Protein AF-A0A970F6S5-F1 (afdb_monomer_lite)

Sequence (132 aa):
LLVSDNPSPDVAWKLWPICVNLSLSCEIILKLFFEIDKGKMAHGHLLYKDLFNKLSNDSQKKISDKMLVLVNNGSSTDYTYDNFINDLKKSENTFSYERYSFEVVPGNGHGLNVAFLFSFAEALISLYKELK

Foldseek 3Di:
DPDPLDDDPVCVLVCLVVLLVLLVLLQVLLQVLQCVQPVDGFDDSQNCPRGLVPGDPVSNCQLLVLLQCQVVVVDPDRQDSVNLNVLSNLSRVSNVPPVPPNDDDPPPPRSHDSVSSVSSSVSSVVVVVVVD

Structure (mmCIF, N/CA/C/O backbone):
data_AF-A0A970F6S5-F1
#
_entry.id   AF-A0A970F6S5-F1
#
loop_
_atom_site.group_PDB
_atom_site.id
_atom_site.type_symbol
_atom_site.label_atom_id
_atom_site.label_alt_id
_atom_site.label_comp_id
_atom_site.label_asym_id
_atom_site.label_entity_id
_atom_site.label_seq_id
_atom_site.pdbx_PDB_ins_code
_atom_site.Cartn_x
_atom_site.Cartn_y
_atom_site.Cartn_z
_atom_site.occupancy
_atom_site.B_iso_or_equiv
_atom_site.auth_seq_id
_atom_site.auth_comp_id
_atom_site.auth_asym_id
_atom_site.auth_atom_id
_atom_site.pdbx_PDB_model_num
ATOM 1 N N . LEU A 1 1 ? 18.130 2.436 -3.379 1.00 33.66 1 LEU A N 1
ATOM 2 C CA . LEU A 1 1 ? 18.545 1.919 -4.704 1.00 33.66 1 LEU A CA 1
ATOM 3 C C . LEU A 1 1 ? 17.720 2.648 -5.749 1.00 33.66 1 LEU A C 1
ATOM 5 O O . LEU A 1 1 ? 16.563 2.301 -5.939 1.00 33.66 1 LEU A O 1
ATOM 9 N N . LEU A 1 2 ? 18.275 3.706 -6.340 1.00 26.66 2 LEU A N 1
ATOM 10 C CA . LEU A 1 2 ? 17.664 4.352 -7.500 1.00 26.66 2 LEU A CA 1
ATOM 11 C C . LEU A 1 2 ? 17.845 3.388 -8.673 1.00 26.66 2 LEU A C 1
ATOM 13 O O . LEU A 1 2 ? 18.945 3.247 -9.201 1.00 26.66 2 LEU A O 1
ATOM 17 N N . VAL A 1 3 ? 16.799 2.630 -8.986 1.00 37.22 3 VAL A N 1
ATOM 18 C CA . VAL A 1 3 ? 16.757 1.836 -10.212 1.00 37.22 3 VAL A CA 1
ATOM 19 C C . VAL A 1 3 ? 16.547 2.848 -11.330 1.00 37.22 3 VAL A C 1
ATOM 21 O O . VAL A 1 3 ? 15.589 3.613 -11.274 1.00 37.22 3 VAL A O 1
ATOM 24 N N . SER A 1 4 ? 17.479 2.912 -12.283 1.00 38.56 4 SER A N 1
ATOM 25 C CA . SER A 1 4 ? 17.330 3.740 -13.480 1.00 38.56 4 SER A CA 1
ATOM 26 C C . SER A 1 4 ? 15.979 3.458 -14.132 1.00 38.56 4 SER A C 1
ATOM 28 O O . SER A 1 4 ? 15.562 2.302 -14.156 1.00 38.56 4 SER A O 1
ATOM 30 N N . ASP A 1 5 ? 15.335 4.477 -14.708 1.00 46.44 5 ASP A N 1
ATOM 31 C CA . ASP A 1 5 ? 13.995 4.378 -15.317 1.00 46.44 5 ASP A CA 1
ATOM 32 C C . ASP A 1 5 ? 13.857 3.274 -16.389 1.00 46.44 5 ASP A C 1
A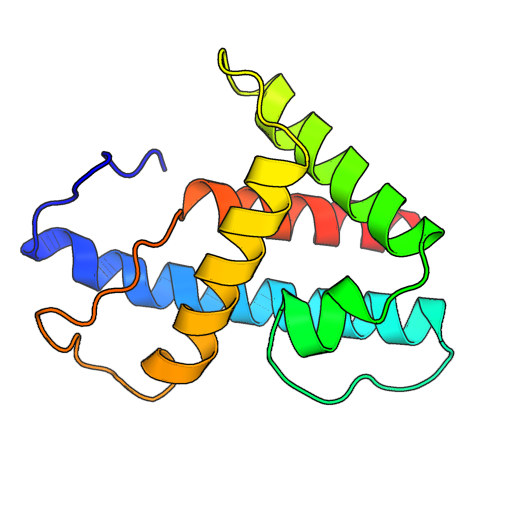TOM 34 O O . ASP A 1 5 ? 12.749 2.934 -16.784 1.00 46.44 5 ASP A O 1
ATOM 38 N N . ASN A 1 6 ? 14.970 2.672 -16.821 1.00 49.38 6 ASN A N 1
ATOM 39 C CA . ASN A 1 6 ? 15.024 1.368 -17.475 1.00 49.38 6 ASN A CA 1
ATOM 40 C C . ASN A 1 6 ? 16.307 0.619 -17.056 1.00 49.38 6 ASN A C 1
ATOM 42 O O . ASN A 1 6 ? 17.388 0.962 -17.545 1.00 49.38 6 ASN A O 1
ATOM 46 N N . PRO A 1 7 ? 16.264 -0.373 -16.147 1.00 52.53 7 PRO A N 1
ATOM 47 C CA . PRO A 1 7 ? 17.396 -1.276 -15.952 1.00 52.53 7 PRO A CA 1
ATOM 48 C C . PRO A 1 7 ? 17.582 -2.136 -17.211 1.00 52.53 7 PRO A C 1
ATOM 50 O O . PRO A 1 7 ? 16.601 -2.489 -17.869 1.00 52.53 7 PRO A O 1
ATOM 53 N N . SER A 1 8 ? 18.825 -2.499 -17.559 1.00 55.00 8 SER A N 1
ATOM 54 C CA . SER A 1 8 ? 19.031 -3.470 -18.642 1.00 55.00 8 SER A CA 1
ATOM 55 C C . SER A 1 8 ? 18.286 -4.775 -18.307 1.00 55.00 8 SER A C 1
ATOM 57 O O . SER A 1 8 ? 18.178 -5.122 -17.121 1.00 55.00 8 SER A O 1
ATOM 59 N N . PRO A 1 9 ? 17.766 -5.516 -19.305 1.00 56.91 9 PRO A N 1
ATOM 60 C CA . PRO A 1 9 ? 17.010 -6.751 -19.069 1.00 56.91 9 PRO A CA 1
ATOM 61 C C . PRO A 1 9 ? 17.740 -7.738 -18.142 1.00 56.91 9 PRO A C 1
ATOM 63 O O . PRO A 1 9 ? 17.120 -8.380 -17.296 1.00 56.91 9 PRO A O 1
ATOM 66 N N . ASP A 1 10 ? 19.072 -7.766 -18.223 1.00 57.75 10 ASP A N 1
ATOM 67 C CA . ASP A 1 10 ? 19.973 -8.633 -17.450 1.00 57.75 10 ASP A CA 1
ATOM 68 C C . ASP A 1 10 ? 20.035 -8.298 -15.943 1.00 57.75 10 ASP A C 1
ATOM 70 O O . ASP A 1 10 ? 20.515 -9.101 -15.133 1.00 57.75 10 ASP A O 1
ATOM 74 N N . VAL A 1 11 ? 19.569 -7.106 -15.557 1.00 59.94 11 VAL A N 1
ATOM 75 C CA . VAL A 1 11 ? 19.510 -6.604 -14.174 1.00 59.94 11 VAL A CA 1
ATOM 76 C C . VAL A 1 11 ? 18.066 -6.522 -13.676 1.00 59.94 11 VAL A C 1
ATOM 78 O O . VAL A 1 11 ? 17.819 -6.756 -12.493 1.00 59.94 11 VAL A O 1
ATOM 81 N N . ALA A 1 12 ? 17.108 -6.254 -14.567 1.00 61.94 12 ALA A N 1
ATOM 82 C CA . ALA A 1 12 ? 15.692 -6.104 -14.239 1.00 61.94 12 ALA A CA 1
ATOM 83 C C . ALA A 1 12 ? 15.114 -7.329 -13.507 1.00 61.94 12 ALA A C 1
ATOM 85 O O . ALA A 1 12 ? 14.454 -7.181 -12.478 1.00 61.94 12 ALA A O 1
ATOM 86 N N . TRP A 1 13 ? 15.434 -8.545 -13.969 1.00 61.03 13 TRP A N 1
ATOM 87 C CA . TRP A 1 13 ? 14.929 -9.782 -13.355 1.00 61.03 13 TRP A CA 1
ATOM 88 C C . TRP A 1 13 ? 15.432 -9.992 -11.916 1.00 61.03 13 TRP A C 1
ATOM 90 O O . TRP A 1 13 ? 14.739 -10.592 -11.098 1.00 61.03 13 TRP A O 1
ATOM 100 N N . LYS A 1 14 ? 16.609 -9.454 -11.560 1.00 66.19 14 LYS A N 1
ATOM 101 C CA . LYS A 1 14 ? 17.187 -9.575 -10.207 1.00 66.19 14 LYS A CA 1
ATOM 102 C C . LYS A 1 14 ? 16.475 -8.700 -9.178 1.00 66.19 14 LYS A C 1
ATOM 104 O O . LYS A 1 14 ? 16.576 -8.959 -7.981 1.00 66.19 14 LYS A O 1
ATOM 109 N N . LEU A 1 15 ? 15.769 -7.663 -9.628 1.00 68.75 15 LEU A N 1
ATOM 110 C CA . LEU A 1 15 ? 14.982 -6.781 -8.764 1.00 68.75 15 LEU A CA 1
ATOM 111 C C . LEU A 1 15 ? 13.610 -7.381 -8.435 1.00 68.75 15 LEU A C 1
ATOM 113 O O . LEU A 1 15 ? 12.999 -7.002 -7.438 1.00 68.75 15 LEU A O 1
ATOM 117 N N . TRP A 1 16 ? 13.155 -8.360 -9.218 1.00 70.19 16 TRP A N 1
ATOM 118 C CA . TRP A 1 16 ? 11.835 -8.968 -9.077 1.00 70.19 16 TRP A CA 1
ATOM 119 C C . TRP A 1 16 ? 11.593 -9.621 -7.711 1.00 70.19 16 TRP A C 1
ATOM 121 O O . TRP A 1 16 ? 10.591 -9.287 -7.074 1.00 70.19 16 TRP A O 1
ATOM 131 N N . PRO A 1 17 ? 12.515 -10.451 -7.171 1.00 73.00 17 PRO A N 1
ATOM 132 C CA . PRO A 1 17 ? 12.343 -11.021 -5.835 1.00 73.00 17 PRO A CA 1
ATOM 133 C C . PRO A 1 17 ? 12.231 -9.951 -4.742 1.00 73.00 17 PRO A C 1
ATOM 135 O O . PRO A 1 17 ? 11.478 -10.113 -3.784 1.00 73.00 17 PRO A O 1
ATOM 138 N N . ILE A 1 18 ? 12.950 -8.831 -4.891 1.00 75.38 18 ILE A N 1
ATOM 139 C CA . ILE A 1 18 ? 12.884 -7.706 -3.951 1.00 75.38 18 ILE A CA 1
ATOM 140 C C . ILE A 1 18 ? 11.498 -7.064 -4.012 1.00 75.38 18 ILE A C 1
ATOM 142 O O . ILE A 1 18 ? 10.881 -6.847 -2.971 1.00 75.38 18 ILE A O 1
ATOM 146 N N . CYS A 1 19 ? 10.974 -6.805 -5.210 1.00 74.31 19 CYS A N 1
ATOM 147 C CA . CYS A 1 19 ? 9.643 -6.230 -5.373 1.00 74.31 19 CYS A CA 1
ATOM 148 C C . CYS A 1 19 ? 8.535 -7.137 -4.837 1.00 74.31 19 CYS A C 1
ATOM 150 O O . CYS A 1 19 ? 7.618 -6.643 -4.180 1.00 74.31 19 CYS A O 1
ATOM 152 N N . VAL A 1 20 ? 8.623 -8.449 -5.076 1.00 76.19 20 VAL A N 1
ATOM 153 C CA . VAL A 1 20 ? 7.667 -9.430 -4.540 1.00 76.19 20 VAL A CA 1
ATOM 154 C C . VAL A 1 20 ? 7.706 -9.431 -3.012 1.00 76.19 20 VAL A C 1
ATOM 156 O O . VAL A 1 20 ? 6.657 -9.332 -2.377 1.00 76.19 20 VAL A O 1
ATOM 159 N N . ASN A 1 21 ? 8.898 -9.454 -2.409 1.00 80.12 21 ASN A N 1
ATOM 160 C CA . ASN A 1 21 ? 9.052 -9.415 -0.953 1.00 80.12 21 ASN A CA 1
ATOM 161 C C . ASN A 1 21 ? 8.544 -8.103 -0.338 1.00 80.12 21 ASN A C 1
ATOM 163 O O . ASN A 1 21 ? 7.881 -8.125 0.702 1.00 80.12 21 ASN A O 1
ATOM 167 N N . LEU A 1 22 ? 8.821 -6.961 -0.973 1.00 81.69 22 LEU A N 1
ATOM 168 C CA . LEU A 1 22 ? 8.310 -5.663 -0.525 1.00 81.69 22 LEU A CA 1
ATOM 169 C C . LEU A 1 22 ? 6.785 -5.601 -0.636 1.00 81.69 22 LEU A C 1
ATOM 171 O O . LEU A 1 22 ? 6.127 -5.164 0.305 1.00 81.69 22 LEU A O 1
ATOM 175 N N . SER A 1 23 ? 6.218 -6.094 -1.738 1.00 83.19 23 SER A N 1
ATOM 176 C CA . SER A 1 23 ? 4.766 -6.133 -1.943 1.00 83.19 23 SER A CA 1
ATOM 177 C C . SER A 1 23 ? 4.079 -7.026 -0.907 1.00 83.19 23 SER A C 1
ATOM 179 O O . SER A 1 23 ? 3.108 -6.595 -0.290 1.00 83.19 23 SER A O 1
ATOM 181 N N . LEU A 1 24 ? 4.631 -8.216 -0.631 1.00 84.38 24 LEU A N 1
ATOM 182 C CA . LEU A 1 24 ? 4.153 -9.096 0.443 1.00 84.38 24 LEU A CA 1
ATOM 183 C C . LEU A 1 24 ? 4.220 -8.409 1.811 1.00 84.38 24 LEU A C 1
ATOM 185 O O . LEU A 1 24 ? 3.288 -8.505 2.606 1.00 84.38 24 LEU A O 1
ATOM 189 N N . SER A 1 25 ? 5.315 -7.703 2.092 1.00 87.06 25 SER A N 1
ATOM 190 C CA . SER A 1 25 ? 5.474 -6.976 3.355 1.00 87.06 25 SER A CA 1
ATOM 191 C C . SER A 1 25 ? 4.407 -5.887 3.499 1.00 87.06 25 SER A C 1
ATOM 193 O O . SER A 1 25 ? 3.778 -5.777 4.552 1.00 87.06 25 SER A O 1
ATOM 195 N N . CYS A 1 26 ? 4.142 -5.132 2.429 1.00 90.69 26 CYS A N 1
ATOM 196 C CA . CYS A 1 26 ? 3.076 -4.132 2.395 1.00 90.69 26 CYS A CA 1
ATOM 197 C C . CYS A 1 26 ? 1.693 -4.768 2.595 1.00 90.69 26 CYS A C 1
ATOM 199 O O . CYS A 1 26 ? 0.894 -4.237 3.362 1.00 90.69 26 CYS A O 1
ATOM 201 N N . GLU A 1 27 ? 1.421 -5.915 1.962 1.00 90.88 27 GLU A N 1
ATOM 202 C CA . GLU A 1 27 ? 0.172 -6.668 2.136 1.00 90.88 27 GLU A CA 1
ATOM 203 C C . GLU A 1 27 ? -0.050 -7.027 3.609 1.00 90.88 27 GLU A C 1
ATOM 205 O O . GLU A 1 27 ? -1.099 -6.712 4.171 1.00 90.88 27 GLU A O 1
ATOM 210 N N . ILE A 1 28 ? 0.942 -7.654 4.248 1.00 90.75 28 ILE A N 1
ATOM 211 C CA . ILE A 1 28 ? 0.849 -8.090 5.646 1.00 90.75 28 ILE A CA 1
ATOM 212 C C . ILE A 1 28 ? 0.571 -6.895 6.558 1.00 90.75 28 ILE A C 1
ATOM 214 O O . ILE A 1 28 ? -0.334 -6.957 7.390 1.00 90.75 28 ILE A O 1
ATOM 218 N N . ILE A 1 29 ? 1.302 -5.791 6.394 1.00 90.94 29 ILE A N 1
ATOM 219 C CA . ILE A 1 29 ? 1.127 -4.632 7.273 1.00 90.94 29 ILE A CA 1
ATOM 220 C C . ILE A 1 29 ? -0.215 -3.936 7.011 1.00 90.94 29 ILE A C 1
ATOM 222 O O . ILE A 1 29 ? -0.898 -3.571 7.965 1.00 90.94 29 ILE A O 1
ATOM 226 N N . LEU A 1 30 ? -0.661 -3.811 5.757 1.00 93.44 30 LEU A N 1
ATOM 227 C CA . LEU A 1 30 ? -1.993 -3.274 5.450 1.00 93.44 30 LEU A CA 1
ATOM 228 C C . LEU A 1 30 ? -3.115 -4.119 6.063 1.00 93.44 30 LEU A C 1
ATOM 230 O O . LEU A 1 30 ? -4.111 -3.564 6.523 1.00 93.44 30 LEU A O 1
ATOM 234 N N . LYS A 1 31 ? -2.959 -5.447 6.116 1.00 94.06 31 LYS A N 1
ATOM 235 C CA . LYS A 1 31 ? -3.910 -6.326 6.813 1.00 94.06 31 LYS A CA 1
ATOM 236 C C . LYS A 1 31 ? -3.948 -6.053 8.315 1.00 94.06 31 LYS A C 1
ATOM 238 O O . LYS A 1 31 ? -5.038 -6.037 8.878 1.00 94.06 31 LYS A O 1
ATOM 243 N N . LEU A 1 32 ? -2.801 -5.777 8.939 1.00 92.25 32 LEU A N 1
ATOM 244 C CA . LEU A 1 32 ? -2.746 -5.362 10.346 1.00 92.25 32 LEU A CA 1
ATOM 245 C C . LEU A 1 32 ? -3.451 -4.017 10.560 1.00 92.25 32 LEU A C 1
ATOM 247 O O . LEU A 1 32 ? -4.260 -3.895 11.475 1.00 92.25 32 LEU A O 1
ATOM 251 N N . PHE A 1 33 ? -3.214 -3.025 9.693 1.00 91.38 33 PHE A N 1
ATOM 252 C CA . PHE A 1 33 ? -3.947 -1.753 9.739 1.00 91.38 33 PHE A CA 1
ATOM 253 C C . PHE A 1 33 ? -5.450 -1.953 9.599 1.00 91.38 33 PHE A C 1
ATOM 255 O O . PHE A 1 33 ? -6.221 -1.328 10.318 1.00 91.38 33 PHE A O 1
ATOM 262 N N . PHE A 1 34 ? -5.874 -2.831 8.694 1.00 93.06 34 PHE A N 1
ATOM 263 C CA . PHE A 1 34 ? -7.283 -3.141 8.508 1.00 93.06 34 PHE A CA 1
ATOM 264 C C . PHE 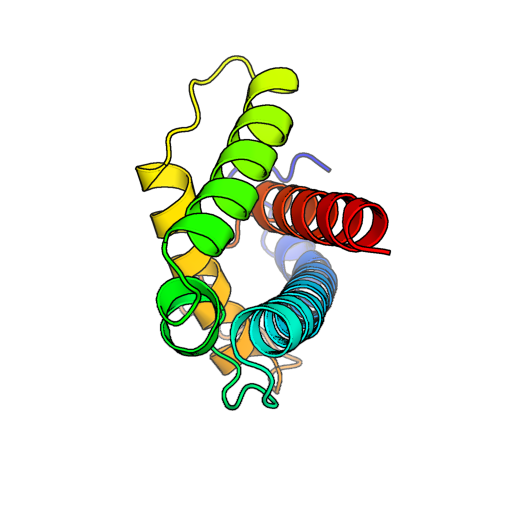A 1 34 ? -7.896 -3.786 9.750 1.00 93.06 34 PHE A C 1
ATOM 266 O O . PHE A 1 34 ? -9.010 -3.436 10.131 1.00 93.06 34 PHE A O 1
ATOM 273 N N . GLU A 1 35 ? -7.178 -4.700 10.398 1.00 91.56 35 GLU A N 1
ATOM 274 C CA . GLU A 1 35 ? -7.632 -5.321 11.638 1.00 91.56 35 GLU A CA 1
ATOM 275 C C . GLU A 1 35 ? -7.745 -4.303 12.776 1.00 91.56 35 GLU A C 1
ATOM 277 O O . GLU A 1 35 ? -8.761 -4.290 13.466 1.00 91.56 35 GLU A O 1
ATOM 282 N N . ILE A 1 36 ? -6.779 -3.391 12.910 1.00 89.12 36 ILE A N 1
ATOM 283 C CA . ILE A 1 36 ? -6.846 -2.272 13.864 1.00 89.12 36 ILE A CA 1
ATOM 284 C C . ILE A 1 36 ? -8.042 -1.357 13.552 1.00 89.12 36 ILE A C 1
ATOM 286 O O . ILE A 1 36 ? -8.768 -0.954 14.457 1.00 89.12 36 ILE A O 1
ATOM 290 N N . ASP A 1 37 ? -8.271 -1.045 12.275 1.00 90.12 37 ASP A N 1
ATOM 291 C CA . ASP A 1 37 ? -9.314 -0.118 11.821 1.00 90.12 37 ASP A CA 1
ATOM 292 C C . ASP A 1 37 ? -10.733 -0.700 11.923 1.00 90.12 37 ASP A C 1
ATOM 294 O O . ASP A 1 37 ? -11.693 0.031 12.165 1.00 90.12 37 ASP A O 1
ATOM 298 N N . LYS A 1 38 ? -10.891 -2.010 11.697 1.00 89.44 38 LYS A N 1
ATOM 299 C CA . LYS A 1 38 ? -12.200 -2.676 11.562 1.00 89.44 38 LYS A CA 1
ATOM 300 C C . LYS A 1 38 ? -12.498 -3.718 12.639 1.00 89.44 38 LYS A C 1
ATOM 302 O O . LYS A 1 38 ? -13.615 -4.234 12.659 1.00 89.44 38 LYS A O 1
ATOM 307 N N . GLY A 1 39 ? -11.528 -4.079 13.474 1.00 90.12 39 GLY A N 1
ATOM 308 C CA . GLY A 1 39 ? -11.655 -5.132 14.487 1.00 90.12 39 GLY A CA 1
ATOM 309 C C . GLY A 1 39 ? -11.829 -6.544 13.916 1.00 90.12 39 GLY A C 1
ATOM 310 O O . GLY A 1 39 ? -12.341 -7.423 14.605 1.00 90.12 39 GLY A O 1
ATOM 311 N N . LYS A 1 40 ? -11.474 -6.770 12.644 1.00 90.44 40 LYS A N 1
ATOM 312 C CA . LYS A 1 40 ? -11.587 -8.079 11.983 1.00 90.44 40 LYS A CA 1
ATOM 313 C C . LYS A 1 40 ? -10.471 -8.302 10.974 1.00 90.44 40 LYS A C 1
ATOM 315 O O . LYS A 1 40 ? -9.995 -7.356 10.350 1.00 90.44 40 LYS A O 1
ATOM 320 N N . MET A 1 41 ? -10.133 -9.568 10.753 1.00 87.81 41 MET A N 1
ATOM 321 C CA . MET A 1 41 ? -9.114 -9.965 9.787 1.00 87.81 41 MET A CA 1
ATOM 322 C C . MET A 1 41 ? -9.482 -9.519 8.362 1.00 87.81 41 MET A C 1
ATOM 324 O O . MET A 1 41 ? -10.619 -9.678 7.907 1.00 87.81 41 MET A O 1
ATOM 328 N N . ALA A 1 42 ? -8.506 -8.969 7.643 1.00 89.56 42 ALA A N 1
ATOM 329 C CA . ALA A 1 42 ? -8.644 -8.625 6.234 1.00 89.56 42 ALA A CA 1
ATOM 330 C C . ALA A 1 42 ? -8.536 -9.859 5.324 1.00 89.56 42 ALA A C 1
ATOM 332 O O . ALA A 1 42 ? -7.668 -10.715 5.505 1.00 89.56 42 ALA A O 1
ATOM 333 N N . HIS A 1 43 ? -9.363 -9.895 4.277 1.00 85.00 43 HIS A N 1
ATOM 334 C CA . HIS A 1 43 ? -9.307 -10.897 3.211 1.00 85.00 43 HIS A CA 1
ATOM 335 C C . HIS A 1 43 ? -8.924 -10.250 1.874 1.00 85.00 43 HIS A C 1
ATOM 337 O O . HIS A 1 43 ? -9.311 -9.114 1.600 1.00 85.00 43 HIS A O 1
ATOM 343 N N . GLY A 1 44 ? -8.200 -10.997 1.036 1.00 85.44 44 GLY A N 1
ATOM 344 C CA . GLY A 1 44 ? -7.651 -10.522 -0.240 1.00 85.44 44 GLY A CA 1
ATOM 345 C C . GLY A 1 44 ? -6.138 -10.298 -0.189 1.00 85.44 44 GLY A C 1
ATOM 346 O O . GLY A 1 44 ? -5.514 -10.450 0.863 1.00 85.44 44 GLY A O 1
ATOM 347 N N . HIS A 1 45 ? -5.547 -9.998 -1.343 1.00 84.25 45 HIS A N 1
ATOM 348 C CA . HIS A 1 45 ? -4.101 -9.761 -1.513 1.00 84.25 45 HIS A CA 1
ATOM 349 C C . HIS A 1 45 ? -3.804 -8.522 -2.373 1.00 84.25 45 HIS A C 1
ATOM 351 O O . HIS A 1 45 ? -2.650 -8.153 -2.570 1.00 84.25 45 HIS A O 1
ATOM 357 N N . LEU A 1 46 ? -4.848 -7.873 -2.889 1.00 88.12 46 LEU A N 1
ATOM 358 C CA . LEU A 1 46 ? -4.738 -6.700 -3.739 1.00 88.12 46 LEU A CA 1
ATOM 359 C C . LEU A 1 46 ? -4.522 -5.443 -2.878 1.00 88.12 46 LEU A C 1
ATOM 361 O O . LEU A 1 46 ? -5.408 -5.048 -2.113 1.00 88.12 46 LEU A O 1
ATOM 365 N N . LEU A 1 47 ? -3.328 -4.842 -2.974 1.00 90.31 47 LEU A N 1
ATOM 366 C CA . LEU A 1 47 ? -2.874 -3.756 -2.091 1.00 90.31 47 LEU A CA 1
ATOM 367 C C . LEU A 1 47 ? -3.831 -2.556 -2.064 1.00 90.31 47 LEU A C 1
ATOM 369 O O . LEU A 1 47 ? -4.106 -2.015 -0.993 1.00 90.31 47 LEU A O 1
ATOM 373 N N . TYR A 1 48 ? -4.360 -2.148 -3.215 1.00 93.44 48 TYR A N 1
ATOM 374 C CA . TYR A 1 48 ? -5.328 -1.065 -3.326 1.00 93.44 48 TYR A CA 1
ATOM 375 C C . TYR A 1 48 ? -6.761 -1.571 -3.152 1.00 93.44 48 TYR A C 1
ATOM 377 O O . TYR A 1 48 ? -7.452 -1.157 -2.219 1.00 93.44 48 TYR A O 1
ATOM 385 N N . LYS A 1 49 ? -7.226 -2.449 -4.046 1.00 91.75 49 LYS A N 1
ATOM 386 C CA . LYS A 1 49 ? -8.646 -2.801 -4.183 1.00 91.75 49 LYS A CA 1
ATOM 387 C C . LYS A 1 49 ? -9.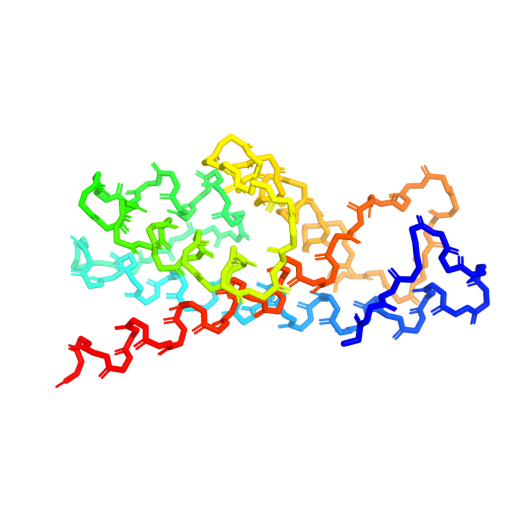180 -3.566 -2.977 1.00 91.75 49 LYS A C 1
ATOM 389 O O . LYS A 1 49 ? -10.316 -3.326 -2.559 1.00 91.75 49 LYS A O 1
ATOM 394 N N . ASP A 1 50 ? -8.384 -4.481 -2.428 1.00 91.12 50 ASP A N 1
ATOM 395 C CA . ASP A 1 50 ? -8.822 -5.330 -1.323 1.00 91.12 50 ASP A CA 1
ATOM 396 C C . ASP A 1 50 ? -8.447 -4.805 0.051 1.00 91.12 50 ASP A C 1
ATOM 398 O O . ASP A 1 50 ? -9.174 -5.100 1.001 1.00 91.12 50 ASP A O 1
ATOM 402 N N . LEU A 1 51 ? -7.355 -4.048 0.151 1.00 93.81 51 LEU A N 1
ATOM 403 C CA . LEU A 1 51 ? -6.796 -3.617 1.426 1.00 93.81 51 LEU A CA 1
ATOM 404 C C . LEU A 1 51 ? -6.952 -2.107 1.632 1.00 93.81 51 LEU A C 1
ATOM 406 O O . LEU A 1 51 ? -7.850 -1.693 2.365 1.00 93.81 51 LEU A O 1
ATOM 410 N N . PHE A 1 52 ? -6.135 -1.279 0.976 1.00 95.38 52 PHE A N 1
ATOM 411 C CA . PHE A 1 52 ? -6.077 0.163 1.245 1.00 95.38 52 PHE A CA 1
ATOM 412 C C . PHE A 1 52 ? -7.430 0.866 1.066 1.00 95.38 52 PHE A C 1
ATOM 414 O O . PHE A 1 52 ? -7.887 1.563 1.968 1.00 95.38 52 PHE A O 1
ATOM 421 N N . ASN A 1 53 ? -8.125 0.627 -0.050 1.00 95.69 53 ASN A N 1
ATOM 422 C CA . ASN A 1 53 ? -9.392 1.292 -0.370 1.00 95.69 53 ASN A CA 1
ATOM 423 C C . ASN A 1 53 ? -10.558 0.874 0.550 1.00 95.69 53 ASN A C 1
ATOM 425 O O . ASN A 1 53 ? -11.619 1.493 0.522 1.00 95.69 53 ASN A O 1
ATOM 429 N N . LYS A 1 54 ? -10.394 -0.189 1.351 1.00 95.38 54 LYS A N 1
ATOM 430 C CA . LYS A 1 54 ? -11.405 -0.649 2.320 1.00 95.38 54 LYS A CA 1
ATOM 431 C C . LYS A 1 54 ? -11.143 -0.154 3.750 1.00 95.38 54 LYS A C 1
ATOM 433 O O . LYS A 1 54 ? -11.975 -0.388 4.633 1.00 95.38 54 LYS A O 1
ATOM 438 N N . LEU A 1 55 ? -10.016 0.517 3.995 1.00 94.75 55 LEU A N 1
ATOM 439 C CA . LEU A 1 55 ? -9.735 1.195 5.263 1.00 94.75 55 LEU A CA 1
ATOM 440 C C . LEU A 1 55 ? -10.669 2.402 5.453 1.00 94.75 55 LEU A C 1
ATOM 442 O O . LEU A 1 55 ? -11.256 2.905 4.495 1.00 94.75 55 LEU A O 1
ATOM 446 N N . SER A 1 56 ? -10.832 2.880 6.687 1.00 95.00 56 SER A N 1
ATOM 447 C CA . SER A 1 56 ? -11.494 4.164 6.950 1.00 95.00 56 SER A CA 1
ATOM 448 C C . SER A 1 56 ? -10.750 5.327 6.285 1.00 95.00 56 SER A C 1
ATOM 450 O O . SER A 1 56 ? -9.546 5.244 6.037 1.00 95.00 56 SER A O 1
ATOM 452 N N . ASN A 1 57 ? -11.458 6.431 6.034 1.00 95.25 57 ASN A N 1
ATOM 453 C CA . ASN A 1 57 ? -10.853 7.637 5.462 1.00 95.25 57 ASN A CA 1
ATOM 454 C C . ASN A 1 57 ? -9.689 8.155 6.322 1.00 95.25 57 ASN A C 1
ATOM 456 O O . ASN A 1 57 ? -8.675 8.581 5.778 1.00 95.25 57 ASN A O 1
ATOM 460 N N . ASP A 1 58 ? -9.798 8.058 7.649 1.00 94.06 58 ASP A N 1
ATOM 461 C CA . ASP A 1 58 ? -8.746 8.480 8.577 1.00 94.06 58 ASP A CA 1
ATOM 462 C C . ASP A 1 58 ? -7.490 7.616 8.447 1.00 94.06 58 ASP A C 1
ATOM 464 O O . ASP A 1 58 ? -6.377 8.140 8.380 1.00 94.06 58 ASP A O 1
ATOM 468 N N . SER A 1 59 ? -7.654 6.293 8.374 1.00 94.00 59 SER A N 1
ATOM 469 C CA . SER A 1 59 ? -6.541 5.360 8.179 1.00 94.00 59 SER A CA 1
ATOM 470 C C . SER A 1 59 ? -5.886 5.546 6.809 1.00 94.00 59 SER A C 1
ATOM 472 O O . SER A 1 59 ? -4.659 5.614 6.726 1.00 94.00 59 SER A O 1
ATOM 474 N N . GLN A 1 60 ? -6.684 5.713 5.747 1.00 96.25 60 GLN A N 1
ATOM 475 C CA . GLN A 1 60 ? -6.174 6.025 4.406 1.00 96.25 60 GLN A CA 1
ATOM 476 C C . GLN A 1 60 ? -5.356 7.317 4.416 1.00 96.25 60 GLN A C 1
ATOM 478 O O . GLN A 1 60 ? -4.223 7.320 3.938 1.00 96.25 60 GLN A O 1
ATOM 483 N N . LYS A 1 61 ? -5.894 8.379 5.031 1.00 95.44 61 LYS A N 1
ATOM 484 C CA . LYS A 1 61 ? -5.235 9.682 5.139 1.00 95.44 61 LYS A CA 1
ATOM 485 C C . LYS A 1 61 ? -3.921 9.599 5.913 1.00 95.44 61 LYS A C 1
ATOM 487 O O . LYS A 1 61 ? -2.913 10.119 5.452 1.00 95.44 61 LYS A O 1
ATOM 492 N N . LYS A 1 62 ? -3.895 8.925 7.068 1.00 94.25 62 LYS A N 1
ATOM 493 C CA . LYS A 1 62 ? -2.664 8.754 7.865 1.00 94.25 62 LYS A CA 1
ATOM 494 C C . LYS A 1 62 ? -1.562 8.064 7.066 1.00 94.25 62 LYS A C 1
ATOM 496 O O . LYS A 1 62 ? -0.418 8.515 7.077 1.00 94.25 62 LYS A O 1
ATOM 501 N N . ILE A 1 63 ? -1.913 6.982 6.3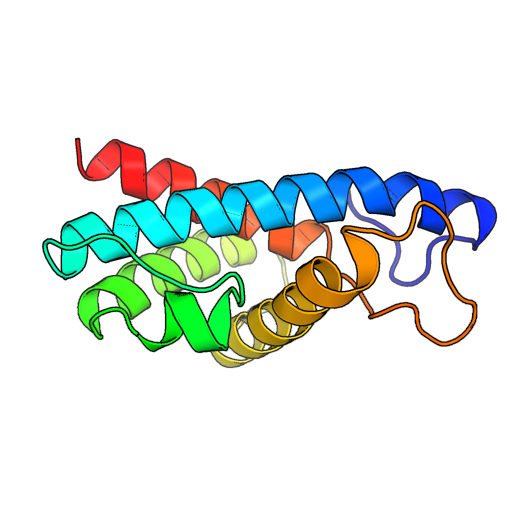71 1.00 95.25 63 ILE A N 1
ATOM 502 C CA . ILE A 1 63 ? -0.974 6.224 5.542 1.00 95.25 63 ILE A CA 1
ATOM 503 C C . ILE A 1 63 ? -0.467 7.086 4.385 1.00 95.25 63 ILE A C 1
ATOM 505 O O . ILE A 1 63 ? 0.746 7.173 4.184 1.00 95.25 63 ILE A O 1
ATOM 509 N N . SER A 1 64 ? -1.366 7.747 3.649 1.00 95.00 64 SER A N 1
ATOM 510 C CA . SER A 1 64 ? -0.969 8.585 2.519 1.00 95.00 64 SER A CA 1
ATOM 511 C C . SER A 1 64 ? -0.113 9.764 2.962 1.00 95.00 64 SER A C 1
ATOM 513 O O . SER A 1 64 ? 0.938 9.982 2.378 1.00 95.00 64 SER A O 1
ATOM 515 N N . ASP A 1 65 ? -0.486 10.476 4.027 1.00 94.31 65 ASP A N 1
ATOM 516 C CA . ASP A 1 65 ? 0.270 11.632 4.522 1.00 94.31 65 ASP A CA 1
ATOM 517 C C . ASP A 1 65 ? 1.705 11.237 4.893 1.00 94.31 65 ASP A C 1
ATOM 519 O O . ASP A 1 65 ? 2.658 11.909 4.498 1.00 94.31 65 ASP A O 1
ATOM 523 N N . LYS A 1 66 ? 1.883 10.110 5.599 1.00 92.56 66 LYS A N 1
ATOM 524 C CA . LYS A 1 66 ? 3.219 9.609 5.953 1.00 92.56 66 LYS A CA 1
ATOM 525 C C . LYS A 1 66 ? 4.040 9.274 4.709 1.00 92.56 66 LYS A C 1
ATOM 527 O O . LYS A 1 66 ? 5.223 9.604 4.657 1.00 92.56 66 LYS A O 1
ATOM 532 N N . MET A 1 67 ? 3.416 8.639 3.719 1.00 91.75 67 MET A N 1
ATOM 533 C CA . MET A 1 67 ? 4.066 8.289 2.459 1.00 91.75 67 MET A CA 1
ATOM 534 C C . MET A 1 67 ? 4.502 9.537 1.681 1.00 91.75 67 MET A C 1
ATOM 536 O O . MET A 1 67 ? 5.653 9.622 1.260 1.00 91.75 67 MET A O 1
ATOM 540 N N . LEU A 1 68 ? 3.621 10.533 1.553 1.00 91.75 68 LEU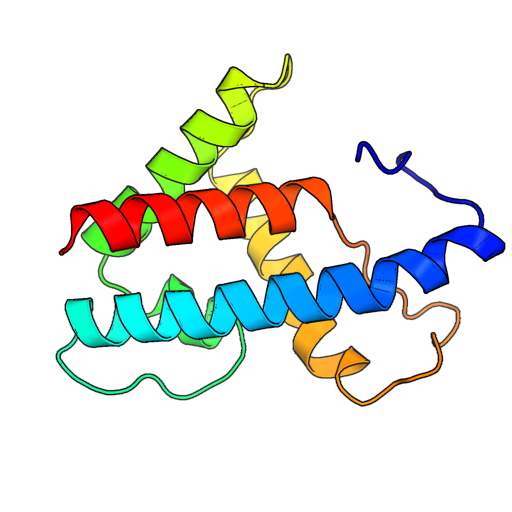 A N 1
ATOM 541 C CA . LEU A 1 68 ? 3.929 11.798 0.883 1.00 91.75 68 LEU A CA 1
ATOM 542 C C . LEU A 1 68 ? 5.092 12.523 1.570 1.00 91.75 68 LEU A C 1
ATOM 544 O O . LEU A 1 68 ? 6.014 12.971 0.894 1.00 91.75 68 LEU A O 1
ATOM 548 N N . VAL A 1 69 ? 5.099 12.581 2.907 1.00 90.75 69 VAL A N 1
ATOM 549 C CA . VAL A 1 69 ? 6.205 13.173 3.679 1.00 90.75 69 VAL A CA 1
ATOM 550 C C . VAL A 1 69 ? 7.521 12.442 3.416 1.00 90.75 69 VAL A C 1
ATOM 552 O O . VAL A 1 69 ? 8.534 13.091 3.168 1.00 90.75 69 VAL A O 1
ATOM 555 N N . LEU A 1 70 ? 7.531 11.107 3.455 1.00 88.00 70 LEU A N 1
ATOM 556 C CA . LEU A 1 70 ? 8.753 10.325 3.246 1.00 88.00 70 LEU A CA 1
ATOM 557 C C . LEU A 1 70 ? 9.318 10.496 1.835 1.00 88.00 70 LEU A C 1
ATOM 559 O O . LEU A 1 70 ? 10.523 10.695 1.687 1.00 88.00 70 LEU A O 1
ATOM 563 N N . VAL A 1 71 ? 8.464 10.452 0.811 1.00 86.25 71 VAL A N 1
ATOM 564 C CA . VAL A 1 71 ? 8.904 10.593 -0.582 1.00 86.25 71 VAL A CA 1
ATOM 565 C C . VAL A 1 71 ? 9.376 12.017 -0.857 1.00 86.25 71 VAL A C 1
ATOM 567 O O . VAL A 1 71 ? 10.476 12.194 -1.374 1.00 86.25 71 VAL A O 1
ATOM 570 N N . ASN A 1 72 ? 8.603 13.033 -0.466 1.00 87.25 72 ASN A N 1
ATOM 571 C CA . ASN A 1 72 ? 8.924 14.428 -0.779 1.00 87.25 72 ASN A CA 1
ATOM 572 C C . ASN A 1 72 ? 10.105 14.973 0.025 1.00 87.25 72 ASN A C 1
ATOM 574 O O . ASN A 1 72 ? 10.876 15.766 -0.504 1.00 87.25 72 ASN A O 1
ATOM 578 N N . ASN A 1 73 ? 10.328 14.514 1.259 1.00 83.25 73 ASN A N 1
ATOM 579 C CA . ASN A 1 73 ? 11.515 14.921 2.019 1.00 83.25 73 ASN A CA 1
ATOM 580 C C . ASN A 1 73 ? 12.832 14.430 1.386 1.00 83.25 73 ASN A C 1
ATOM 582 O O . ASN A 1 73 ? 13.893 14.961 1.709 1.00 83.25 73 ASN A O 1
ATOM 586 N N . GLY A 1 74 ? 12.780 13.423 0.507 1.00 68.06 74 GLY A N 1
ATOM 587 C CA . GLY A 1 74 ? 13.940 12.857 -0.188 1.00 68.06 74 GLY A CA 1
ATOM 588 C C . GLY A 1 74 ? 14.046 13.216 -1.674 1.00 68.06 74 GLY A C 1
ATOM 589 O O . GLY A 1 74 ? 14.925 12.686 -2.352 1.00 68.06 74 GLY A O 1
ATOM 590 N N . SER A 1 75 ? 13.160 14.069 -2.200 1.00 67.94 75 SER A N 1
ATOM 591 C CA . SER A 1 75 ? 12.956 14.278 -3.640 1.00 67.94 75 SER A CA 1
ATOM 592 C C . SER A 1 75 ? 12.801 15.761 -3.990 1.00 67.94 75 SER A C 1
ATOM 594 O O . SER A 1 75 ? 12.238 16.535 -3.226 1.00 67.94 75 SER A O 1
ATOM 596 N N . SER A 1 76 ? 13.269 16.160 -5.177 1.00 64.69 76 SER A N 1
ATOM 597 C CA . SER A 1 76 ? 13.015 17.494 -5.747 1.00 64.69 76 SER A CA 1
ATOM 598 C C . SER A 1 76 ? 11.703 17.589 -6.535 1.00 64.69 76 SER A C 1
ATOM 600 O O . SER A 1 76 ? 11.321 18.682 -6.951 1.00 64.69 76 SER A O 1
ATOM 602 N N . THR A 1 77 ? 11.022 16.466 -6.769 1.00 68.19 77 THR A N 1
ATOM 603 C CA . THR A 1 77 ? 9.704 16.412 -7.412 1.00 68.19 77 THR A CA 1
ATOM 604 C C . THR A 1 77 ? 8.585 16.344 -6.383 1.00 68.19 77 THR A C 1
ATOM 606 O O . THR A 1 77 ? 8.691 15.596 -5.412 1.00 68.19 77 THR A O 1
ATOM 609 N N . ASP A 1 78 ? 7.513 17.095 -6.645 1.00 84.62 78 ASP A N 1
ATOM 610 C CA . ASP A 1 78 ? 6.293 17.131 -5.837 1.00 84.62 78 ASP A CA 1
ATOM 611 C C . ASP A 1 78 ? 5.453 15.870 -6.090 1.00 84.62 78 ASP A C 1
ATOM 613 O O . ASP A 1 78 ? 4.671 15.788 -7.041 1.00 84.62 78 ASP A O 1
ATOM 617 N N . TYR A 1 79 ? 5.692 14.833 -5.288 1.00 88.19 79 TYR A N 1
ATOM 618 C CA . TYR A 1 79 ? 4.937 13.589 -5.327 1.00 88.19 79 TYR A CA 1
ATOM 619 C C . TYR A 1 79 ? 3.570 13.815 -4.682 1.00 88.19 79 TYR A C 1
ATOM 621 O O . TYR A 1 79 ? 3.472 14.154 -3.500 1.00 88.19 79 TYR A O 1
ATOM 629 N N . THR A 1 80 ? 2.509 13.626 -5.464 1.00 94.06 80 THR A N 1
ATOM 630 C CA . THR A 1 80 ? 1.128 13.916 -5.058 1.00 94.06 80 THR A CA 1
ATOM 631 C C . THR A 1 80 ? 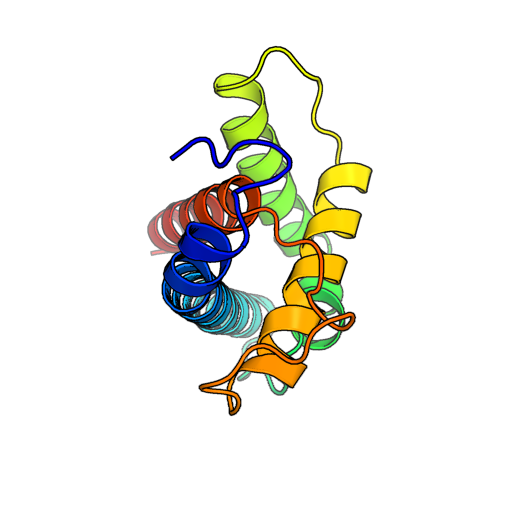0.379 12.665 -4.592 1.00 94.06 80 THR A C 1
ATOM 633 O O . THR A 1 80 ? 0.799 11.528 -4.825 1.00 94.06 80 THR A O 1
ATOM 636 N N . TYR A 1 81 ? -0.794 12.859 -3.981 1.00 93.44 81 TYR A N 1
ATOM 637 C CA . TYR A 1 81 ? -1.702 11.759 -3.638 1.00 93.44 81 TYR A CA 1
ATOM 638 C C . TYR A 1 81 ? -2.119 10.930 -4.865 1.00 93.44 81 TYR A C 1
ATOM 640 O O . TYR A 1 81 ? -2.196 9.704 -4.791 1.00 93.44 81 TYR A O 1
ATOM 648 N N . ASP A 1 82 ? -2.325 11.569 -6.018 1.00 94.81 82 ASP A N 1
ATOM 649 C CA . ASP A 1 82 ? -2.673 10.858 -7.250 1.00 94.81 82 ASP A CA 1
ATOM 650 C C . ASP A 1 82 ? -1.511 9.990 -7.746 1.00 94.81 82 ASP A C 1
ATOM 652 O O . ASP A 1 82 ? -1.732 8.879 -8.237 1.00 94.81 82 ASP A O 1
ATOM 656 N N . ASN A 1 83 ? -0.263 10.444 -7.568 1.00 91.94 83 ASN A N 1
ATOM 657 C CA . ASN A 1 83 ? 0.912 9.612 -7.835 1.00 91.94 83 ASN A CA 1
ATOM 658 C C . ASN A 1 83 ? 0.936 8.389 -6.912 1.00 91.94 83 ASN A C 1
ATOM 660 O O . ASN A 1 83 ? 1.065 7.268 -7.406 1.00 91.94 83 ASN A O 1
ATOM 664 N N . PHE A 1 84 ? 0.710 8.595 -5.610 1.00 93.31 84 PHE A N 1
ATOM 665 C CA . PHE A 1 84 ? 0.613 7.522 -4.618 1.00 93.31 84 PHE A CA 1
ATOM 666 C C . PHE A 1 84 ? -0.428 6.462 -5.006 1.00 93.31 84 PHE A C 1
ATOM 668 O O . PHE A 1 84 ? -0.118 5.270 -5.047 1.00 93.31 84 PHE A O 1
ATOM 675 N N . ILE A 1 85 ? -1.652 6.876 -5.342 1.00 94.38 85 ILE A N 1
ATOM 676 C CA . ILE A 1 85 ? -2.723 5.944 -5.718 1.00 94.38 85 ILE A CA 1
ATOM 677 C C . ILE A 1 85 ? -2.390 5.192 -7.007 1.00 94.38 85 ILE A C 1
ATOM 679 O O . ILE A 1 85 ? -2.655 3.990 -7.104 1.00 94.38 85 ILE A O 1
ATOM 683 N N . ASN A 1 86 ? -1.809 5.869 -7.996 1.00 90.12 86 ASN A N 1
ATOM 684 C CA . ASN A 1 86 ? -1.417 5.232 -9.248 1.00 90.12 86 ASN A CA 1
ATOM 685 C C . ASN A 1 86 ? -0.312 4.190 -9.041 1.00 90.12 86 ASN A C 1
ATOM 687 O O . ASN A 1 86 ? -0.414 3.088 -9.581 1.00 90.12 86 ASN A O 1
ATOM 691 N N . ASP A 1 87 ? 0.706 4.493 -8.241 1.00 88.38 87 ASP A N 1
ATOM 692 C CA . ASP A 1 87 ? 1.801 3.558 -7.968 1.00 88.38 87 ASP A CA 1
ATOM 693 C C . ASP A 1 87 ? 1.357 2.383 -7.087 1.00 88.38 87 ASP A C 1
ATOM 695 O O . ASP A 1 87 ? 1.769 1.243 -7.327 1.00 88.38 87 ASP A O 1
ATOM 699 N N . LEU A 1 88 ? 0.438 2.612 -6.143 1.00 90.25 88 LEU A N 1
ATOM 700 C CA . LEU A 1 88 ? -0.168 1.546 -5.343 1.00 90.25 88 LEU A CA 1
ATOM 701 C C . LEU A 1 88 ? -0.966 0.570 -6.222 1.00 90.25 88 LEU A C 1
ATOM 703 O O . LEU A 1 88 ? -0.811 -0.645 -6.098 1.00 90.25 88 LEU A O 1
ATOM 707 N N . LYS A 1 89 ? -1.769 1.092 -7.159 1.00 88.31 89 LYS A N 1
ATOM 708 C CA . LYS A 1 89 ? -2.512 0.285 -8.145 1.00 88.31 89 LYS A CA 1
ATOM 709 C C . LYS A 1 89 ? -1.591 -0.474 -9.100 1.00 88.31 89 LYS A C 1
ATOM 711 O O . LYS A 1 89 ? -1.888 -1.612 -9.446 1.00 88.31 89 LYS A O 1
ATOM 716 N N . LYS A 1 90 ? -0.475 0.121 -9.531 1.00 81.38 90 LYS A N 1
ATOM 717 C CA . LYS A 1 90 ? 0.526 -0.584 -10.352 1.00 81.38 90 LYS A CA 1
ATOM 718 C C . LYS A 1 90 ? 1.174 -1.732 -9.575 1.00 81.38 90 LYS A C 1
ATOM 720 O O . LYS A 1 90 ? 1.308 -2.826 -10.113 1.00 81.38 90 LYS A O 1
ATOM 725 N N . SER A 1 91 ? 1.514 -1.491 -8.309 1.00 77.75 91 SER A N 1
ATOM 726 C CA . SER A 1 91 ? 2.175 -2.463 -7.427 1.00 77.75 91 SER A CA 1
ATOM 727 C C . SER A 1 91 ? 1.288 -3.659 -7.070 1.00 77.75 91 SER A C 1
ATOM 729 O O . SER A 1 91 ? 1.779 -4.773 -6.907 1.00 77.75 91 SER A O 1
ATOM 731 N N . GLU A 1 92 ? -0.027 -3.449 -6.990 1.00 78.75 92 GLU A N 1
ATOM 732 C CA . GLU A 1 92 ? -1.022 -4.507 -6.786 1.00 78.75 92 GLU A CA 1
ATOM 733 C C . GLU A 1 92 ? -0.914 -5.636 -7.832 1.00 78.75 92 GLU A C 1
ATOM 735 O O . GLU A 1 92 ? -0.983 -6.816 -7.481 1.00 78.75 92 GLU A O 1
ATOM 740 N N . ASN A 1 93 ? -0.671 -5.291 -9.101 1.00 61.09 93 ASN A N 1
ATOM 741 C CA . ASN A 1 93 ? -0.630 -6.267 -10.194 1.00 61.09 93 ASN A CA 1
ATOM 742 C C . ASN A 1 93 ? 0.596 -7.181 -10.126 1.00 61.09 93 ASN A C 1
ATOM 744 O O . ASN A 1 93 ? 0.475 -8.382 -10.374 1.00 61.09 93 ASN A O 1
ATOM 748 N N . THR A 1 94 ? 1.749 -6.652 -9.715 1.00 59.78 94 THR A N 1
ATOM 749 C CA . THR A 1 94 ? 2.987 -7.431 -9.593 1.00 59.78 94 THR A CA 1
ATOM 750 C C . THR A 1 94 ? 2.829 -8.597 -8.632 1.00 59.78 94 THR A C 1
ATOM 752 O O . THR A 1 94 ? 3.287 -9.695 -8.920 1.00 59.78 94 THR A O 1
ATOM 755 N N . PHE A 1 95 ? 2.134 -8.415 -7.511 1.00 57.41 95 PHE A N 1
ATOM 756 C CA . PHE A 1 95 ? 1.976 -9.504 -6.554 1.00 57.41 95 PHE A CA 1
ATOM 757 C C . PHE A 1 95 ? 1.033 -10.609 -7.056 1.00 57.41 95 PHE A C 1
ATOM 759 O O . PHE A 1 95 ? 1.289 -11.791 -6.843 1.00 57.41 95 PHE A O 1
ATOM 766 N N . SER A 1 96 ? -0.046 -10.242 -7.752 1.00 56.34 96 SER A N 1
ATOM 767 C CA . SER A 1 96 ? -1.042 -11.206 -8.243 1.00 56.34 96 SER A CA 1
ATOM 768 C C . SER A 1 96 ? -0.553 -12.071 -9.416 1.00 56.34 96 SER A C 1
ATOM 770 O O . SER A 1 96 ? -0.899 -13.250 -9.474 1.00 56.34 96 SER A O 1
ATOM 772 N N . TYR A 1 97 ? 0.279 -11.522 -10.310 1.00 57.25 97 TYR A N 1
ATOM 773 C CA . TYR A 1 97 ? 0.768 -12.226 -11.504 1.00 57.25 97 TYR A CA 1
ATOM 774 C C . TYR A 1 97 ? 2.108 -12.941 -11.302 1.00 57.25 97 TYR A C 1
ATOM 776 O O . TYR A 1 97 ? 2.351 -13.975 -11.918 1.00 57.25 97 TYR A O 1
ATOM 784 N N . GLU A 1 98 ? 2.972 -12.429 -10.427 1.00 59.06 98 GLU A N 1
ATOM 785 C CA . GLU A 1 98 ? 4.385 -12.836 -10.400 1.00 59.06 98 GLU A CA 1
ATOM 786 C C . GLU A 1 98 ? 4.756 -13.671 -9.175 1.00 59.06 98 GLU A C 1
ATOM 788 O O . GLU A 1 98 ? 5.833 -14.257 -9.118 1.00 59.06 98 GLU A O 1
ATOM 793 N N . ARG A 1 99 ? 3.845 -13.801 -8.201 1.00 59.78 99 ARG A N 1
ATOM 794 C CA . ARG A 1 99 ? 4.034 -14.634 -7.000 1.00 59.78 99 ARG A CA 1
ATOM 795 C C . ARG A 1 99 ? 4.332 -16.106 -7.316 1.00 59.78 99 ARG A C 1
ATOM 797 O O . ARG A 1 99 ? 4.897 -16.797 -6.470 1.00 59.78 99 ARG A O 1
ATOM 804 N N . TYR A 1 100 ? 3.947 -16.575 -8.502 1.00 53.25 100 TYR A N 1
ATOM 805 C CA . TYR A 1 100 ? 4.147 -17.952 -8.966 1.00 53.25 100 TYR A CA 1
ATOM 806 C C . TYR A 1 100 ? 5.112 -18.070 -10.152 1.00 53.25 100 TYR A C 1
ATOM 808 O O . TYR A 1 100 ? 5.409 -19.185 -10.580 1.00 53.25 100 TYR A O 1
ATOM 816 N N . SER A 1 101 ? 5.623 -16.949 -10.660 1.00 50.25 101 SER A N 1
ATOM 817 C CA . SER A 1 101 ? 6.504 -16.916 -11.822 1.00 50.25 101 SER A CA 1
ATOM 818 C C . SER A 1 101 ? 7.943 -16.733 -11.351 1.00 50.25 101 SER A C 1
ATOM 820 O O . SER A 1 101 ? 8.367 -15.644 -10.981 1.00 50.25 101 SER A O 1
ATOM 822 N N . PHE A 1 102 ? 8.725 -17.814 -11.377 1.00 48.91 102 PHE A N 1
ATOM 823 C CA . PHE A 1 102 ? 10.190 -17.717 -11.316 1.00 48.91 102 PHE A CA 1
ATOM 824 C C . PHE A 1 102 ? 10.790 -17.214 -12.647 1.00 48.91 102 PHE A C 1
ATOM 826 O O . PHE A 1 102 ? 12.004 -17.055 -12.751 1.00 48.91 102 PHE A O 1
ATOM 833 N N . GLU A 1 103 ? 9.947 -16.955 -13.654 1.00 49.69 103 GLU A N 1
ATOM 834 C CA . GLU A 1 103 ? 10.322 -16.523 -14.999 1.00 49.69 103 GLU A CA 1
ATOM 835 C C . GLU A 1 103 ? 9.514 -15.287 -15.410 1.00 49.69 103 GLU A C 1
ATOM 837 O O . GLU A 1 103 ? 8.285 -15.288 -15.380 1.00 49.69 103 GLU A O 1
ATOM 842 N N . VAL A 1 104 ? 10.213 -14.229 -15.821 1.00 52.47 104 VAL A N 1
ATOM 843 C CA . VAL A 1 104 ? 9.596 -13.029 -16.396 1.00 52.47 104 VAL A CA 1
ATOM 844 C C . VAL A 1 104 ? 9.026 -13.388 -17.767 1.00 52.47 104 VAL A C 1
ATOM 846 O O . VAL A 1 104 ? 9.781 -13.810 -18.641 1.00 52.47 104 VAL A O 1
ATOM 849 N N . VAL A 1 105 ? 7.728 -13.170 -17.998 1.00 54.72 105 VAL A N 1
ATOM 850 C CA . VAL A 1 105 ? 7.152 -13.278 -19.349 1.00 54.72 105 VAL A CA 1
ATOM 851 C C . VAL A 1 105 ? 7.462 -11.984 -20.120 1.00 54.72 105 VAL A C 1
ATOM 853 O O . VAL A 1 105 ? 6.967 -10.917 -19.738 1.00 54.72 105 VAL A O 1
ATOM 856 N N . PRO A 1 106 ? 8.272 -12.022 -21.200 1.00 50.91 106 PRO A N 1
ATOM 857 C CA . PRO A 1 106 ? 8.606 -10.825 -21.970 1.00 50.91 106 PRO A CA 1
ATOM 858 C C . PRO A 1 106 ? 7.344 -10.123 -22.487 1.00 50.91 106 PRO A C 1
ATOM 860 O O . PRO A 1 106 ? 6.451 -10.764 -23.034 1.00 50.91 106 PRO A O 1
ATOM 863 N N . GLY A 1 107 ? 7.262 -8.803 -22.308 1.00 53.72 107 GLY A N 1
ATOM 864 C CA . GLY A 1 107 ? 6.096 -7.998 -22.699 1.00 53.72 107 GLY A CA 1
ATOM 865 C C . GLY A 1 107 ? 4.988 -7.884 -21.642 1.00 53.72 107 GLY A C 1
ATOM 866 O O . GLY A 1 107 ? 4.137 -7.011 -21.779 1.00 53.72 107 GLY A O 1
ATOM 867 N N . ASN A 1 108 ? 5.038 -8.676 -20.564 1.00 50.91 108 ASN A N 1
ATOM 868 C CA . ASN A 1 108 ? 4.106 -8.581 -19.429 1.00 50.91 108 ASN A CA 1
ATOM 869 C C . ASN A 1 108 ? 4.720 -7.929 -18.180 1.00 50.91 108 ASN A C 1
ATOM 871 O O . ASN A 1 108 ? 4.049 -7.821 -17.159 1.00 50.91 108 ASN A O 1
ATOM 875 N N . GLY A 1 109 ? 5.973 -7.466 -18.257 1.00 52.56 109 GLY A N 1
ATOM 876 C CA . GLY A 1 109 ? 6.646 -6.782 -17.155 1.00 52.56 109 GLY A CA 1
ATOM 877 C C . GLY A 1 109 ? 5.881 -5.530 -16.732 1.00 52.56 109 GLY A C 1
ATOM 878 O O . GLY A 1 109 ? 5.933 -4.496 -17.399 1.00 52.56 109 GLY A O 1
ATOM 879 N N . HIS A 1 110 ? 5.149 -5.619 -15.626 1.00 54.88 110 HIS A N 1
ATOM 880 C CA . HIS A 1 110 ? 4.451 -4.478 -15.055 1.00 54.88 110 HIS A CA 1
ATOM 881 C C . HIS A 1 110 ? 5.492 -3.490 -14.520 1.00 54.88 110 HIS A C 1
ATOM 883 O O . HIS A 1 110 ? 6.308 -3.853 -13.677 1.00 54.88 110 HIS A O 1
ATOM 889 N N . GLY A 1 111 ? 5.494 -2.260 -15.045 1.00 55.25 111 GLY A N 1
ATOM 890 C CA . GLY A 1 111 ? 6.420 -1.200 -14.644 1.00 55.25 111 GLY A CA 1
ATOM 891 C C . GLY A 1 111 ? 6.376 -0.973 -13.133 1.00 55.25 111 GLY A C 1
ATOM 892 O O . GLY A 1 111 ? 5.445 -0.357 -12.614 1.00 55.25 111 GLY A O 1
ATOM 893 N N . LEU A 1 112 ? 7.374 -1.516 -12.442 1.00 64.06 112 LEU A N 1
ATOM 894 C CA . LEU A 1 112 ? 7.478 -1.520 -10.993 1.00 64.06 112 LEU A CA 1
ATOM 895 C C . LEU A 1 112 ? 8.340 -0.369 -10.513 1.00 64.06 112 LEU A C 1
ATOM 897 O O . LEU A 1 112 ? 9.507 -0.255 -10.883 1.00 64.06 112 LEU A O 1
ATOM 901 N N . ASN A 1 113 ? 7.790 0.431 -9.607 1.00 69.88 113 ASN A N 1
ATOM 902 C CA . ASN A 1 113 ? 8.550 1.459 -8.921 1.00 69.88 113 ASN A CA 1
ATOM 903 C C . ASN A 1 113 ? 9.089 0.895 -7.595 1.00 69.88 113 ASN A C 1
ATOM 905 O O . ASN A 1 113 ? 8.405 0.869 -6.572 1.00 69.88 113 ASN A O 1
ATOM 909 N N . VAL A 1 114 ? 10.332 0.408 -7.619 1.00 70.69 114 VAL A N 1
ATOM 910 C CA . VAL A 1 114 ? 10.994 -0.171 -6.434 1.00 70.69 114 VAL A CA 1
ATOM 911 C C . VAL A 1 114 ? 11.156 0.864 -5.319 1.00 70.69 114 VAL A C 1
ATOM 913 O O . VAL A 1 114 ? 11.018 0.525 -4.145 1.00 70.69 114 VAL A O 1
ATOM 916 N N . ALA A 1 115 ? 11.417 2.124 -5.679 1.00 76.06 115 ALA A N 1
ATOM 917 C CA . ALA A 1 115 ? 11.545 3.210 -4.714 1.00 76.06 115 ALA A CA 1
ATOM 918 C C . ALA A 1 115 ? 10.214 3.464 -3.993 1.00 76.06 115 ALA A C 1
ATOM 920 O O . ALA A 1 115 ? 10.195 3.543 -2.768 1.00 76.06 115 ALA A O 1
ATOM 921 N N . PHE A 1 116 ? 9.101 3.474 -4.734 1.00 82.12 116 PHE A N 1
ATOM 922 C CA . PHE A 1 116 ? 7.761 3.548 -4.154 1.00 82.12 116 PHE A CA 1
ATOM 923 C C . PHE A 1 116 ? 7.506 2.413 -3.157 1.00 82.12 116 PHE A C 1
ATOM 925 O O . PHE A 1 116 ? 7.133 2.682 -2.020 1.00 82.12 116 PHE A O 1
ATOM 932 N N . LEU A 1 117 ? 7.728 1.154 -3.557 1.00 79.94 117 LEU A N 1
ATOM 933 C CA . LEU A 1 117 ? 7.469 -0.010 -2.699 1.00 79.94 117 LEU A CA 1
ATOM 934 C C . LEU A 1 117 ? 8.278 0.037 -1.401 1.00 79.94 117 LEU A C 1
ATOM 936 O O . LEU A 1 117 ? 7.772 -0.315 -0.336 1.00 79.94 117 LEU A O 1
ATOM 940 N N . PHE A 1 118 ? 9.530 0.480 -1.493 1.00 83.06 118 PHE A N 1
ATOM 941 C CA . PHE A 1 118 ? 10.397 0.642 -0.337 1.00 83.06 118 PHE A CA 1
ATOM 942 C C . PHE A 1 118 ? 9.863 1.719 0.616 1.00 83.06 118 PHE A C 1
ATOM 944 O O . PHE A 1 118 ? 9.609 1.431 1.784 1.00 83.06 118 PHE A O 1
ATOM 951 N N . SER A 1 119 ? 9.602 2.926 0.109 1.00 84.75 119 SER A N 1
ATOM 952 C CA . SER A 1 119 ? 9.056 4.028 0.908 1.00 84.75 119 SER A CA 1
ATOM 953 C C . SER A 1 119 ? 7.675 3.707 1.486 1.00 84.75 119 SER A C 1
ATOM 955 O O . SER A 1 119 ? 7.378 4.075 2.622 1.00 84.75 119 SER A O 1
ATOM 957 N N . PHE A 1 120 ? 6.841 2.967 0.752 1.00 87.12 120 PHE A N 1
ATOM 958 C CA . PHE A 1 120 ? 5.527 2.550 1.228 1.00 87.12 120 PHE A CA 1
ATOM 959 C C . PHE A 1 120 ? 5.636 1.559 2.391 1.00 87.12 120 PHE A C 1
ATOM 961 O O . PHE A 1 120 ? 4.971 1.735 3.414 1.00 87.12 120 PHE A O 1
ATOM 968 N N . ALA A 1 121 ? 6.524 0.566 2.290 1.00 86.44 121 ALA A N 1
ATOM 969 C CA . ALA A 1 121 ? 6.806 -0.344 3.395 1.00 86.44 121 ALA A CA 1
ATOM 970 C C . ALA A 1 121 ? 7.328 0.411 4.630 1.00 86.44 121 ALA A C 1
ATOM 972 O O . ALA A 1 121 ? 6.863 0.161 5.743 1.00 86.44 121 ALA A O 1
ATOM 973 N N . GLU A 1 122 ? 8.242 1.370 4.453 1.00 89.00 122 GLU A N 1
ATOM 974 C CA . GLU A 1 122 ? 8.752 2.201 5.552 1.00 89.00 122 GLU A CA 1
ATOM 975 C C . GLU A 1 122 ? 7.652 3.027 6.227 1.00 89.00 122 GLU A C 1
ATOM 977 O O . GLU A 1 122 ? 7.576 3.055 7.460 1.00 89.00 122 GLU A O 1
ATOM 982 N N . ALA A 1 123 ? 6.766 3.648 5.442 1.00 88.94 123 ALA A N 1
ATOM 983 C CA . ALA A 1 123 ? 5.628 4.408 5.953 1.00 88.94 123 ALA A CA 1
ATOM 984 C C . ALA A 1 123 ? 4.731 3.533 6.839 1.00 88.94 123 ALA A C 1
ATOM 986 O O . ALA A 1 123 ? 4.423 3.896 7.979 1.00 88.94 123 ALA A O 1
ATOM 987 N N . LEU A 1 124 ? 4.366 2.352 6.333 1.00 88.38 124 LEU A N 1
ATOM 988 C CA . LEU A 1 124 ? 3.525 1.385 7.032 1.00 88.38 124 LEU A CA 1
ATOM 989 C C . LEU A 1 124 ? 4.181 0.891 8.330 1.00 88.38 124 LEU A C 1
ATOM 991 O O . LEU A 1 124 ? 3.534 0.870 9.377 1.00 88.38 124 LEU A O 1
ATOM 995 N N . ILE A 1 125 ? 5.469 0.539 8.293 1.00 87.69 125 ILE A N 1
ATOM 996 C CA . ILE A 1 125 ? 6.218 0.089 9.477 1.00 87.69 125 ILE A CA 1
ATOM 997 C C . ILE A 1 125 ? 6.302 1.200 10.527 1.00 87.69 125 ILE A C 1
ATOM 999 O O . ILE A 1 125 ? 6.115 0.928 11.715 1.00 87.69 125 ILE A O 1
ATOM 1003 N N . SER A 1 126 ? 6.598 2.437 10.118 1.00 87.88 126 SER A N 1
ATOM 1004 C CA . SER A 1 126 ? 6.686 3.577 11.037 1.00 87.88 126 SER A CA 1
ATOM 1005 C C . SER A 1 126 ? 5.361 3.806 11.746 1.00 87.88 126 SER A C 1
ATOM 1007 O O . SER A 1 126 ? 5.335 3.876 12.969 1.00 87.88 126 SER A O 1
ATOM 1009 N N . LEU A 1 127 ? 4.263 3.880 10.994 1.00 88.25 127 LEU A N 1
ATOM 1010 C CA . LEU A 1 127 ? 2.939 4.116 11.562 1.00 88.25 127 LEU A CA 1
ATOM 1011 C C . LEU A 1 127 ? 2.503 2.971 12.479 1.00 88.25 127 LEU A C 1
ATOM 1013 O O . LEU A 1 127 ? 1.936 3.214 13.538 1.00 88.25 127 LEU A O 1
ATOM 1017 N N . TYR A 1 128 ? 2.797 1.721 12.121 1.00 82.88 128 TYR A N 1
ATOM 1018 C CA . TYR A 1 128 ? 2.459 0.586 12.977 1.00 82.88 128 TYR A CA 1
ATOM 1019 C C . TYR A 1 128 ? 3.185 0.644 14.330 1.00 82.88 128 TYR A C 1
ATOM 1021 O O . TYR A 1 128 ? 2.600 0.315 15.358 1.00 82.88 128 TYR A O 1
ATOM 1029 N N . LYS A 1 129 ? 4.443 1.104 14.354 1.00 82.81 129 LYS A N 1
ATOM 1030 C CA . LYS A 1 129 ? 5.187 1.319 15.607 1.00 82.81 129 LYS A CA 1
ATOM 1031 C C . LYS A 1 129 ? 4.585 2.426 16.477 1.00 82.81 129 LYS A C 1
ATOM 1033 O O . LYS A 1 129 ? 4.744 2.354 17.684 1.00 82.81 129 LYS A O 1
ATOM 1038 N N . GLU A 1 130 ? 3.926 3.418 15.880 1.00 84.06 130 GLU A N 1
ATOM 1039 C CA . GLU A 1 130 ? 3.252 4.520 16.588 1.00 84.06 130 GLU A CA 1
ATOM 1040 C C . GLU A 1 130 ? 1.884 4.106 17.172 1.00 84.06 130 GLU A C 1
ATOM 1042 O O . GLU A 1 130 ? 1.354 4.791 18.041 1.00 84.06 130 GLU A O 1
ATOM 1047 N N . LEU A 1 131 ? 1.302 3.001 16.688 1.00 72.44 131 LEU A N 1
ATOM 1048 C CA . LEU A 1 131 ? 0.017 2.455 17.149 1.00 72.44 131 LEU A CA 1
ATOM 1049 C C . LEU A 1 131 ? 0.148 1.431 18.291 1.00 72.44 131 LEU A C 1
ATOM 1051 O O . LEU A 1 131 ? -0.872 0.986 18.820 1.00 72.44 131 LEU A O 1
ATOM 1055 N N . LYS A 1 132 ? 1.378 1.040 18.641 1.00 53.31 132 LYS A N 1
ATOM 1056 C CA . LYS A 1 132 ? 1.709 0.242 19.829 1.00 53.31 132 LYS A CA 1
ATOM 1057 C C . LYS A 1 132 ? 2.061 1.147 20.999 1.00 53.31 132 LYS A C 1
ATOM 1059 O O . LYS A 1 132 ? 1.706 0.753 22.130 1.00 53.31 132 LYS A O 1
#

Radius of gyration: 14.83 Å; chains: 1; bounding box: 32×35×42 Å

Secondary structure (DSSP, 8-state):
----SS--HHHHHHHHHHHHHHHHHHHHHHHHHHHHHHSS------IIIIIGGGS-HHHHHHHHHHHHHHHHTT-SS---HHHHHHHHHHHHHHHHHHTT-SS--TT------HHHHHHHHHHHHHHHHH--

pLDDT: mean 77.84, std 16.84, range [26.66, 96.25]